Protein AF-T1F1I1-F1 (afdb_monomer_lite)

Structure (mmCIF, N/CA/C/O backbone):
data_AF-T1F1I1-F1
#
_entry.id   AF-T1F1I1-F1
#
loop_
_atom_site.group_PDB
_atom_site.id
_atom_site.type_symbol
_atom_site.label_atom_id
_atom_site.label_alt_id
_atom_site.label_comp_id
_atom_site.label_asym_id
_atom_site.label_entity_id
_atom_site.label_seq_id
_atom_site.pdbx_PDB_ins_code
_atom_site.Cartn_x
_atom_site.Cartn_y
_atom_site.Cartn_z
_atom_site.occupancy
_atom_site.B_iso_or_equiv
_atom_site.auth_seq_id
_atom_site.auth_comp_id
_atom_site.auth_asym_id
_atom_site.auth_atom_id
_atom_site.pdbx_PDB_model_num
ATOM 1 N N . MET A 1 1 ? -49.760 -38.321 57.698 1.00 42.69 1 MET A N 1
ATOM 2 C CA . MET A 1 1 ? -48.773 -37.825 56.719 1.00 42.69 1 MET A CA 1
ATOM 3 C C . MET A 1 1 ? -48.643 -36.349 57.002 1.00 42.69 1 MET A C 1
ATOM 5 O O . MET A 1 1 ? -49.545 -35.597 56.655 1.00 42.69 1 MET A O 1
ATOM 9 N N . ASP A 1 2 ? -47.604 -36.003 57.752 1.00 44.81 2 ASP A N 1
ATOM 10 C CA . ASP A 1 2 ? -47.378 -34.668 58.301 1.00 44.81 2 ASP A CA 1
ATOM 11 C C . ASP A 1 2 ? -46.751 -33.760 57.235 1.00 44.81 2 ASP A C 1
ATOM 13 O O . ASP A 1 2 ? -45.827 -34.161 56.527 1.00 44.81 2 ASP A O 1
ATOM 17 N N . LEU A 1 3 ? -47.301 -32.553 57.093 1.00 52.53 3 LEU A N 1
ATOM 18 C CA . LEU A 1 3 ? -46.943 -31.540 56.092 1.00 52.53 3 LEU A CA 1
ATOM 19 C C . LEU A 1 3 ? -46.052 -30.444 56.708 1.00 52.53 3 LEU A C 1
ATOM 21 O O . LEU A 1 3 ? -46.289 -29.257 56.510 1.00 52.53 3 LEU A O 1
ATOM 25 N N . ASP A 1 4 ? -45.000 -30.833 57.428 1.00 55.88 4 ASP A N 1
ATOM 26 C CA . ASP A 1 4 ? -44.060 -29.895 58.065 1.00 55.88 4 ASP A CA 1
ATOM 27 C C . ASP A 1 4 ? -42.800 -29.674 57.214 1.00 55.88 4 ASP A C 1
ATOM 29 O O . ASP A 1 4 ? -41.677 -29.993 57.608 1.00 55.88 4 ASP A O 1
ATOM 33 N N . PHE A 1 5 ? -42.969 -29.120 56.009 1.00 49.81 5 PHE A N 1
ATOM 34 C CA . PHE A 1 5 ? -41.832 -28.734 55.161 1.00 49.81 5 PHE A CA 1
ATOM 35 C C . PHE A 1 5 ? -42.007 -27.354 54.517 1.00 49.81 5 PHE A C 1
ATOM 37 O O . PHE A 1 5 ? -41.840 -27.176 53.315 1.00 49.81 5 PHE A O 1
ATOM 44 N N . LEU A 1 6 ? -42.305 -26.346 55.337 1.00 52.66 6 LEU A N 1
ATOM 45 C CA . LEU A 1 6 ? -42.018 -24.949 55.008 1.00 52.66 6 LEU A CA 1
ATOM 46 C C . LEU A 1 6 ? -40.771 -24.530 55.789 1.00 52.66 6 LEU A C 1
ATOM 48 O O . LEU A 1 6 ? -40.851 -23.949 56.867 1.00 52.66 6 LEU A O 1
ATOM 52 N N . LYS A 1 7 ? -39.595 -24.869 55.250 1.00 54.22 7 LYS A N 1
ATOM 53 C CA . LYS A 1 7 ? -38.350 -24.228 55.677 1.00 54.22 7 LYS A CA 1
ATOM 54 C C . LYS A 1 7 ? -38.384 -22.788 55.183 1.00 54.22 7 LYS A C 1
ATOM 56 O O . LYS A 1 7 ? -38.370 -22.548 53.979 1.00 54.22 7 LYS A O 1
ATOM 61 N N . GLU A 1 8 ? -38.437 -21.862 56.130 1.00 55.72 8 GLU A N 1
ATOM 62 C CA . GLU A 1 8 ? -38.182 -20.442 55.926 1.00 55.72 8 GLU A CA 1
ATOM 63 C C . GLU A 1 8 ? -36.849 -20.262 55.183 1.00 55.72 8 GLU A C 1
ATOM 65 O O . GLU A 1 8 ? -35.767 -20.522 55.715 1.00 55.72 8 GLU A O 1
ATOM 70 N N . GLU A 1 9 ? -36.925 -19.835 53.923 1.00 52.91 9 GLU A N 1
ATOM 71 C CA . GLU A 1 9 ? -35.777 -19.314 53.193 1.00 52.91 9 GLU A CA 1
ATOM 72 C C . GLU A 1 9 ? -35.365 -17.986 53.832 1.00 52.91 9 GLU A C 1
ATOM 74 O O . GLU A 1 9 ? -35.950 -16.926 53.599 1.00 52.91 9 GLU A O 1
ATOM 79 N N . ASN A 1 10 ? -34.343 -18.062 54.679 1.00 54.75 10 ASN A N 1
ATOM 80 C CA . ASN A 1 10 ? -33.711 -16.917 55.311 1.00 54.75 10 ASN A CA 1
ATOM 81 C C . ASN A 1 10 ? -32.822 -16.186 54.288 1.00 54.75 10 ASN A C 1
ATOM 83 O O . ASN A 1 10 ? -31.599 -16.336 54.275 1.00 54.75 10 ASN A O 1
ATOM 87 N N . TRP A 1 11 ? -33.447 -15.431 53.382 1.00 55.59 11 TRP A N 1
ATOM 88 C CA . TRP A 1 11 ? -32.736 -14.509 52.500 1.00 55.59 11 TRP A CA 1
ATOM 89 C C . TRP A 1 11 ? -32.223 -13.316 53.320 1.00 55.59 11 TRP A C 1
ATOM 91 O O . TRP A 1 11 ? -33.006 -12.708 54.058 1.00 55.59 11 TRP A O 1
ATOM 101 N N . PRO A 1 12 ? -30.937 -12.933 53.203 1.00 60.59 12 PRO A N 1
ATOM 102 C CA . PRO A 1 12 ? -30.423 -11.762 53.898 1.00 60.59 12 PRO A CA 1
ATOM 103 C C . PRO A 1 12 ? -31.203 -10.521 53.444 1.00 60.59 12 PRO A C 1
ATOM 105 O O . PRO A 1 12 ? -31.152 -10.132 52.276 1.00 60.59 12 PRO A O 1
ATOM 108 N N . ARG A 1 13 ? -31.944 -9.899 54.371 1.00 60.25 13 ARG A N 1
ATOM 109 C CA . ARG A 1 13 ? -32.583 -8.598 54.145 1.00 60.25 13 ARG A CA 1
ATOM 110 C C . ARG A 1 13 ? -31.478 -7.580 53.881 1.00 60.25 13 ARG A C 1
ATOM 112 O O . ARG A 1 13 ? -30.743 -7.225 54.795 1.00 60.25 13 ARG A O 1
ATOM 119 N N . MET A 1 14 ? -31.338 -7.141 52.631 1.00 54.53 14 MET A N 1
ATOM 120 C CA . MET A 1 14 ? -30.416 -6.057 52.305 1.00 54.53 14 MET A CA 1
ATOM 121 C C . MET A 1 14 ? -30.917 -4.757 52.936 1.00 54.53 14 MET A C 1
ATOM 123 O O . MET A 1 14 ? -32.063 -4.359 52.731 1.00 54.53 14 MET A O 1
ATOM 127 N N . ASP A 1 15 ? -30.044 -4.098 53.696 1.00 62.31 15 ASP A N 1
ATOM 128 C CA . ASP A 1 15 ? -30.335 -2.811 54.315 1.00 62.31 15 ASP A CA 1
ATOM 129 C C . ASP A 1 15 ? -30.710 -1.771 53.247 1.00 62.31 1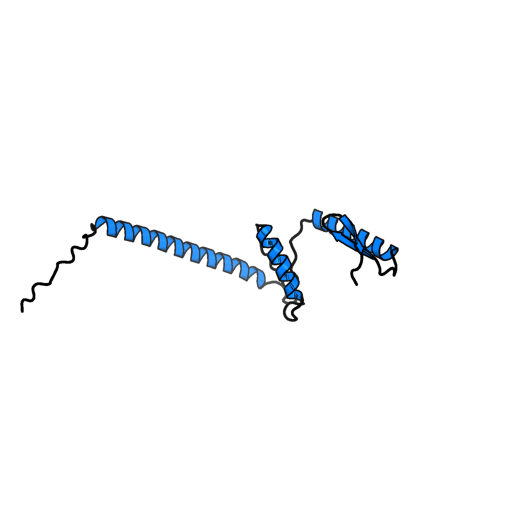5 ASP A C 1
ATOM 131 O O . ASP A 1 15 ? -30.002 -1.586 52.252 1.00 62.31 15 ASP A O 1
ATOM 135 N N . ASN A 1 16 ? -31.807 -1.039 53.479 1.00 64.12 16 ASN A N 1
ATOM 136 C CA . ASN A 1 16 ? -32.375 -0.031 52.566 1.00 64.12 16 ASN A CA 1
ATOM 137 C C . ASN A 1 16 ? -31.365 1.035 52.089 1.00 64.12 16 ASN A C 1
ATOM 139 O O . ASN A 1 16 ? -31.572 1.701 51.075 1.00 64.12 16 ASN A O 1
ATOM 143 N N . THR A 1 17 ? -30.261 1.214 52.812 1.00 64.94 17 THR A N 1
ATOM 144 C CA . THR A 1 17 ? -29.178 2.143 52.475 1.00 64.94 17 THR A CA 1
ATOM 145 C C . THR A 1 17 ? -28.309 1.633 51.321 1.00 64.94 17 THR A C 1
ATOM 147 O O . THR A 1 17 ? -27.884 2.426 50.483 1.00 64.94 17 THR A O 1
ATOM 150 N N . ALA A 1 18 ? -28.069 0.320 51.238 1.00 60.72 18 ALA A N 1
ATOM 151 C CA . ALA A 1 18 ? -27.278 -0.292 50.170 1.00 60.72 18 ALA A CA 1
ATOM 152 C C . ALA A 1 18 ? -28.022 -0.255 48.824 1.00 60.72 18 ALA A C 1
ATOM 154 O O . ALA A 1 18 ? -27.414 0.027 47.791 1.00 60.72 18 ALA A O 1
ATOM 155 N N . VAL A 1 19 ? -29.346 -0.444 48.854 1.00 61.75 19 VAL A N 1
ATOM 156 C CA . VAL A 1 19 ? -30.222 -0.359 47.672 1.00 61.75 19 VAL A CA 1
ATOM 157 C C . VAL A 1 19 ? -30.198 1.050 47.071 1.00 61.75 19 VAL A C 1
ATOM 159 O O . VAL A 1 19 ? -29.911 1.208 45.887 1.00 61.75 19 VAL A O 1
ATOM 162 N N . LYS A 1 20 ? -30.340 2.093 47.899 1.00 66.62 20 LYS A N 1
ATOM 163 C CA . LYS A 1 20 ? -30.271 3.494 47.441 1.00 66.62 20 LYS A CA 1
ATOM 164 C C . LYS A 1 20 ? -28.919 3.873 46.828 1.00 66.62 20 LYS A C 1
ATOM 166 O O . LYS A 1 20 ? -28.856 4.681 45.905 1.00 66.62 20 LYS A O 1
ATOM 171 N N . GLN A 1 21 ? -27.815 3.316 47.334 1.00 67.12 21 GLN A N 1
ATOM 172 C CA . GLN A 1 21 ? -26.486 3.573 46.763 1.00 67.12 21 GLN A CA 1
ATOM 173 C C . GLN A 1 21 ? -26.272 2.875 45.414 1.00 67.12 21 GLN A C 1
ATOM 175 O O . GLN A 1 21 ? -25.560 3.412 44.561 1.00 67.12 21 GLN A O 1
ATOM 180 N N . LEU A 1 22 ? -26.872 1.697 45.221 1.00 63.34 22 LEU A N 1
ATOM 181 C CA . LEU A 1 22 ? -26.885 0.987 43.942 1.00 63.34 22 LEU A CA 1
ATOM 182 C C . LEU A 1 22 ? -27.693 1.759 42.894 1.00 63.34 22 LEU A C 1
ATOM 184 O O . LEU A 1 22 ? -27.158 2.042 41.824 1.00 63.34 22 LEU A O 1
ATOM 188 N N . GLU A 1 23 ? -28.899 2.211 43.245 1.00 69.12 23 GLU A N 1
ATOM 189 C CA . GLU A 1 23 ? -29.756 3.029 42.373 1.00 69.12 23 GLU A CA 1
ATOM 190 C C . GLU A 1 23 ? -29.049 4.324 41.935 1.00 69.12 23 GLU A C 1
ATOM 192 O O . GLU A 1 23 ? -28.933 4.603 40.741 1.00 69.12 23 GLU A O 1
ATOM 197 N N . ALA A 1 24 ? -28.435 5.055 42.873 1.00 69.44 24 ALA A N 1
ATOM 198 C CA . ALA A 1 24 ? -27.681 6.272 42.561 1.00 69.44 24 ALA A CA 1
ATOM 199 C C . ALA A 1 24 ? -26.426 6.017 41.697 1.00 69.44 24 ALA A C 1
ATOM 201 O O . ALA A 1 24 ? -25.969 6.899 40.957 1.00 69.44 24 ALA A O 1
ATOM 202 N N . ARG A 1 25 ? -25.817 4.826 41.792 1.00 67.06 25 ARG A N 1
ATOM 203 C CA . ARG A 1 25 ? -24.697 4.426 40.924 1.00 67.06 25 ARG A CA 1
ATOM 204 C C . ARG A 1 25 ? -25.171 4.120 39.511 1.00 67.06 25 ARG A C 1
ATOM 206 O O . ARG A 1 25 ? -24.470 4.479 38.563 1.00 67.06 25 ARG A O 1
ATOM 213 N N . ASP A 1 26 ? -26.313 3.464 39.374 1.00 70.50 26 ASP A N 1
ATOM 214 C CA . ASP A 1 26 ? -26.837 3.062 38.075 1.00 70.50 26 ASP A CA 1
ATOM 215 C C . ASP A 1 26 ? -27.445 4.247 37.312 1.00 70.50 26 ASP A C 1
ATOM 217 O O . ASP A 1 26 ? -27.169 4.382 36.119 1.00 70.50 26 ASP A O 1
ATOM 221 N N . GLU A 1 27 ? -28.077 5.211 37.992 1.00 72.50 27 GLU A N 1
ATOM 222 C CA . GLU A 1 27 ? -28.469 6.499 37.391 1.00 72.50 27 GLU A CA 1
ATOM 223 C C . GLU A 1 27 ? -27.263 7.262 36.820 1.00 72.50 27 GLU A C 1
ATOM 225 O O . GLU A 1 27 ? -27.284 7.733 35.679 1.00 72.50 27 GLU A O 1
ATOM 230 N N . LYS A 1 28 ? -26.152 7.336 37.569 1.00 77.25 28 LYS A N 1
ATOM 231 C CA . LYS A 1 28 ? -24.920 7.995 37.096 1.00 77.25 28 LYS A CA 1
ATOM 232 C C . LYS A 1 28 ? -24.312 7.304 35.875 1.00 77.25 28 LYS A C 1
ATOM 234 O O . LYS A 1 28 ? -23.777 7.983 34.995 1.00 77.25 28 LYS A O 1
ATOM 239 N N . LYS A 1 29 ? -24.365 5.970 35.808 1.00 75.25 29 LYS A N 1
ATOM 240 C CA . LYS A 1 29 ? -23.911 5.219 34.626 1.00 75.25 29 LYS A CA 1
ATOM 241 C C . LYS A 1 29 ? -24.817 5.488 33.428 1.00 75.25 29 LYS A C 1
ATOM 243 O O . LYS A 1 29 ? -24.300 5.686 32.330 1.00 75.25 29 LYS A O 1
ATOM 248 N N . PHE A 1 30 ? -26.130 5.546 33.639 1.00 74.06 30 PHE A N 1
ATOM 249 C CA . PHE A 1 30 ? -27.104 5.801 32.581 1.00 74.06 30 PHE A CA 1
ATOM 250 C C . PHE A 1 30 ? -26.917 7.192 31.957 1.00 74.06 30 PHE A C 1
ATOM 252 O O . PHE A 1 30 ? -26.758 7.309 30.743 1.00 74.06 30 PHE A O 1
ATOM 259 N N . LEU A 1 31 ? -26.771 8.227 32.790 1.00 74.81 31 LEU A N 1
ATOM 260 C CA . LEU A 1 31 ? -26.443 9.595 32.364 1.00 74.81 31 LEU A CA 1
ATOM 261 C C . LEU A 1 31 ? -25.142 9.673 31.550 1.00 74.81 31 LEU A C 1
ATOM 263 O O . LEU A 1 31 ? -25.036 10.450 30.599 1.00 74.81 31 LEU A O 1
ATOM 267 N N . LYS A 1 32 ? -24.135 8.865 31.901 1.00 79.56 32 LYS A N 1
ATOM 268 C CA . LYS A 1 32 ? -22.874 8.804 31.151 1.00 79.56 32 LYS A CA 1
ATOM 269 C C . LYS A 1 32 ? -23.061 8.160 29.774 1.00 79.56 32 LYS A C 1
ATOM 271 O O . LYS A 1 32 ? -22.455 8.621 28.812 1.00 79.56 32 LYS A O 1
ATOM 276 N N . ILE A 1 33 ? -23.904 7.132 29.673 1.00 73.06 33 ILE A N 1
ATOM 277 C CA . ILE A 1 33 ? -24.225 6.463 28.405 1.00 73.06 33 ILE A CA 1
ATOM 278 C C . ILE A 1 33 ? -25.008 7.396 27.475 1.00 73.06 33 ILE A C 1
ATOM 280 O O . ILE A 1 33 ? -24.694 7.456 26.288 1.00 73.06 33 ILE A O 1
ATOM 284 N N . GLU A 1 34 ? -25.984 8.149 27.988 1.00 76.50 34 GLU A N 1
ATOM 285 C CA . GLU A 1 34 ? -26.732 9.114 27.171 1.00 76.50 34 GLU A CA 1
ATOM 286 C C . GLU A 1 34 ? -25.841 10.227 26.620 1.00 76.50 34 GLU A C 1
ATOM 288 O O . GLU A 1 34 ? -25.906 10.516 25.428 1.00 76.50 34 GLU A O 1
ATOM 293 N N . ARG A 1 35 ? -24.945 10.795 27.441 1.00 76.00 35 ARG A N 1
ATOM 294 C CA . ARG A 1 35 ? -23.977 11.800 26.964 1.00 76.00 35 ARG A CA 1
ATOM 295 C C . ARG A 1 35 ? -23.094 11.256 25.841 1.00 76.00 35 ARG A C 1
ATOM 297 O O . ARG A 1 35 ? -22.980 11.893 24.801 1.00 76.00 35 ARG A O 1
ATOM 304 N N . LEU A 1 36 ? -22.555 10.046 26.007 1.00 74.12 36 LEU A N 1
ATOM 305 C CA . LEU A 1 36 ? -21.725 9.400 24.983 1.00 74.12 36 LEU A CA 1
ATOM 306 C C . LEU A 1 36 ? -22.493 9.116 23.682 1.00 74.12 36 LEU A C 1
ATOM 308 O O . LEU A 1 36 ? -21.908 9.194 22.604 1.00 74.12 36 LEU A O 1
ATOM 312 N N . LYS A 1 37 ? -23.793 8.799 23.758 1.00 74.94 37 LYS A N 1
ATOM 313 C CA . LYS A 1 37 ? -24.638 8.649 22.563 1.00 74.94 37 LYS A CA 1
ATOM 314 C C . LYS A 1 37 ? -24.815 9.977 21.831 1.00 74.94 37 LYS A C 1
ATOM 316 O O . LYS A 1 37 ? -24.689 10.006 20.611 1.00 74.94 37 LYS A O 1
ATOM 321 N N . THR A 1 38 ? -25.071 11.060 22.560 1.00 76.12 38 THR A N 1
ATOM 322 C CA . THR A 1 38 ? -25.241 12.397 21.974 1.00 76.12 38 THR A CA 1
ATOM 323 C C . THR A 1 38 ? -23.957 12.892 21.308 1.00 76.12 38 THR A C 1
ATOM 325 O O . THR A 1 38 ? -24.014 13.402 20.191 1.00 76.12 38 THR A O 1
ATOM 328 N N . ASP A 1 39 ? -22.799 12.672 21.939 1.00 67.88 39 ASP A N 1
ATOM 329 C CA . ASP A 1 39 ? -21.488 13.035 21.382 1.00 67.88 39 ASP A CA 1
ATOM 330 C C . ASP A 1 39 ? -21.147 12.223 20.117 1.00 67.88 39 ASP A C 1
ATOM 332 O O . ASP A 1 39 ? -20.543 12.733 19.173 1.00 67.88 39 ASP A O 1
ATOM 336 N N . LEU A 1 40 ? -21.570 10.956 20.057 1.00 68.31 40 LEU A N 1
ATOM 337 C CA . LEU A 1 40 ? -21.385 10.117 18.873 1.00 68.31 40 LEU A CA 1
ATOM 338 C C . LEU A 1 40 ? -22.276 10.564 17.703 1.00 68.31 40 LEU A C 1
ATOM 340 O O . LEU A 1 40 ? -21.831 10.572 16.556 1.00 68.31 40 LEU A O 1
ATOM 344 N N . GLU A 1 41 ? -23.528 10.933 17.974 1.00 69.62 41 GLU A N 1
ATOM 345 C CA . GLU A 1 41 ? -24.454 11.415 16.943 1.00 69.62 41 GLU A CA 1
ATOM 346 C C . GLU A 1 41 ? -24.082 12.815 16.426 1.00 69.62 41 GLU A C 1
ATOM 348 O O . GLU A 1 41 ? -24.222 13.086 15.231 1.00 69.62 41 GLU A O 1
ATOM 353 N N . SER A 1 42 ? -23.529 13.691 17.272 1.00 60.50 42 SER A N 1
ATOM 354 C CA . SER A 1 42 ? -23.014 14.996 16.833 1.00 60.50 42 SER A CA 1
ATOM 355 C C . SER A 1 42 ? -21.746 14.862 15.976 1.00 60.50 42 SER A C 1
ATOM 357 O O . SER A 1 42 ? -21.636 15.526 14.943 1.00 60.50 42 SER A O 1
ATOM 359 N N . ALA A 1 43 ? -20.840 13.939 16.317 1.00 56.66 43 ALA A N 1
ATOM 360 C CA . ALA A 1 43 ? -19.662 13.632 15.501 1.00 56.66 43 ALA A CA 1
ATOM 361 C C . ALA A 1 43 ? -20.030 13.055 14.119 1.00 56.66 43 ALA A C 1
ATOM 363 O O . ALA A 1 43 ? -19.418 13.405 13.105 1.00 56.66 43 ALA A O 1
ATOM 364 N N . LYS A 1 44 ? -21.068 12.208 14.049 1.00 59.12 44 LYS A N 1
ATOM 365 C CA . LYS A 1 44 ? -21.585 11.680 12.775 1.00 59.12 44 LYS A CA 1
ATOM 366 C C . LYS A 1 44 ? -22.150 12.782 11.881 1.00 59.12 44 LYS A C 1
ATOM 368 O O . LYS A 1 44 ? -21.842 12.797 10.692 1.00 59.12 44 LYS A O 1
ATOM 373 N N . LYS A 1 45 ? -22.928 13.719 12.437 1.00 54.69 45 LYS A N 1
ATOM 374 C CA . LYS A 1 45 ? -23.512 14.827 11.660 1.00 54.69 45 LYS A CA 1
ATOM 375 C C . LYS A 1 45 ? -22.456 15.728 11.026 1.00 54.69 45 LYS A C 1
ATOM 377 O O . LYS A 1 45 ? -22.561 16.020 9.840 1.00 54.69 45 LYS A O 1
ATOM 382 N N . HIS A 1 46 ? -21.403 16.075 11.766 1.00 47.19 46 HIS A N 1
ATOM 383 C CA . HIS A 1 46 ? -20.315 16.892 11.220 1.00 47.19 46 HIS A CA 1
ATOM 384 C C . HIS A 1 46 ? -19.556 16.214 10.074 1.00 47.19 46 HIS A C 1
ATOM 386 O O . HIS A 1 46 ? -19.056 16.892 9.185 1.00 47.19 46 HIS A O 1
ATOM 392 N N . THR A 1 47 ? -19.497 14.882 10.064 1.00 46.03 47 THR A N 1
ATOM 393 C CA . THR A 1 47 ? -18.814 14.137 8.997 1.00 46.03 47 THR A CA 1
ATOM 394 C C . THR A 1 47 ? -19.678 14.023 7.732 1.00 46.03 47 THR A C 1
ATOM 396 O O . THR A 1 47 ? -19.148 13.887 6.631 1.00 46.03 47 THR A O 1
ATOM 399 N N . GLN A 1 48 ? -21.006 14.082 7.875 1.00 49.16 48 GLN A N 1
ATOM 400 C CA . GLN A 1 48 ? -21.958 13.950 6.769 1.00 49.16 48 GLN A CA 1
ATOM 401 C C . GLN A 1 48 ? -22.116 15.264 5.983 1.00 49.16 48 GLN A C 1
ATOM 403 O O . GLN A 1 48 ? -22.127 15.239 4.755 1.00 49.16 48 GLN A O 1
ATOM 408 N N . GLU A 1 49 ? -22.182 16.410 6.669 1.00 47.56 49 GLU A N 1
ATOM 409 C CA . GLU A 1 49 ? -22.412 17.718 6.026 1.00 47.56 49 GLU A CA 1
ATOM 410 C C . GLU A 1 49 ? -21.253 18.158 5.107 1.00 47.56 49 GLU A C 1
ATOM 412 O O . GLU A 1 49 ? -21.486 18.836 4.106 1.00 47.56 49 GLU A O 1
ATOM 417 N N . ASP A 1 50 ? -20.023 17.699 5.362 1.00 44.56 50 ASP A N 1
ATOM 418 C CA . ASP A 1 50 ? -18.861 17.983 4.504 1.00 44.56 50 ASP A CA 1
ATOM 419 C C . ASP A 1 50 ? -18.815 17.143 3.209 1.00 44.56 50 ASP A C 1
ATOM 421 O O . ASP A 1 50 ? -18.064 17.469 2.280 1.00 44.56 50 ASP A O 1
ATOM 425 N N . LEU A 1 51 ? -19.612 16.070 3.110 1.00 50.06 51 LEU A N 1
ATOM 426 C CA . LEU A 1 51 ? -19.656 15.193 1.931 1.00 50.06 51 LEU A CA 1
ATOM 427 C C . LEU A 1 51 ? -20.682 15.639 0.880 1.00 50.06 51 LEU A C 1
ATOM 429 O O . LEU A 1 51 ? -20.514 15.318 -0.298 1.00 50.06 51 LEU A O 1
ATOM 433 N N . ASP A 1 52 ? -21.689 16.425 1.261 1.00 48.56 52 ASP A N 1
ATOM 434 C CA . ASP A 1 52 ? -22.820 16.753 0.382 1.00 48.56 52 ASP A CA 1
ATOM 435 C C . ASP A 1 52 ? -22.578 17.968 -0.545 1.00 48.56 52 ASP A C 1
ATOM 437 O O . ASP A 1 52 ? -23.389 18.241 -1.430 1.00 48.56 52 ASP A O 1
ATOM 441 N N . GLN A 1 53 ? -21.455 18.693 -0.417 1.00 51.91 53 GLN A N 1
ATOM 442 C CA . GLN A 1 53 ? -21.230 19.956 -1.150 1.00 51.91 53 GLN A CA 1
ATOM 443 C C . GLN A 1 53 ? -20.210 19.931 -2.305 1.00 51.91 53 GLN A C 1
ATOM 445 O O . GLN A 1 53 ? -19.955 20.974 -2.911 1.00 51.91 53 GLN A O 1
ATOM 450 N N . LYS A 1 54 ? -19.614 18.792 -2.684 1.00 50.12 54 LYS A N 1
ATOM 451 C CA . LYS A 1 54 ? -18.587 18.773 -3.751 1.00 50.12 54 LYS A CA 1
ATOM 452 C C . LYS A 1 54 ? -18.874 17.725 -4.822 1.00 50.12 54 LYS A C 1
ATOM 454 O O . LYS A 1 54 ? -18.701 16.545 -4.582 1.00 50.12 54 LYS A O 1
ATOM 459 N N . ASN A 1 55 ? -19.254 18.204 -6.013 1.00 50.03 55 ASN A N 1
ATOM 460 C CA . ASN A 1 55 ? -19.268 17.532 -7.324 1.00 50.03 55 ASN A CA 1
ATOM 461 C C . ASN A 1 55 ? -19.320 15.981 -7.307 1.00 50.03 55 ASN A C 1
ATOM 463 O O . ASN A 1 55 ? -18.286 15.353 -7.063 1.00 50.03 55 ASN A O 1
ATOM 467 N N . PRO A 1 56 ? -20.428 15.339 -7.736 1.00 55.56 56 PRO A N 1
ATOM 468 C CA . PRO A 1 56 ? -20.586 13.876 -7.694 1.00 55.56 56 PRO A CA 1
ATOM 469 C C . PRO A 1 56 ? -19.576 13.096 -8.558 1.00 55.56 56 PRO A C 1
ATOM 471 O O . PRO A 1 56 ? -19.517 11.872 -8.501 1.00 55.56 56 PRO A O 1
ATOM 474 N N . THR A 1 57 ?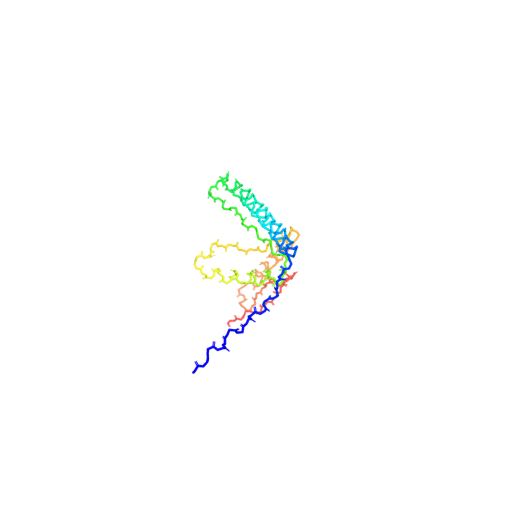 -18.767 13.776 -9.373 1.00 61.34 57 THR A N 1
ATOM 475 C CA . THR A 1 57 ? -17.762 13.155 -10.245 1.00 61.34 57 THR A CA 1
ATOM 476 C C . THR A 1 57 ? -16.484 12.733 -9.509 1.00 61.34 57 THR A C 1
ATOM 478 O O . THR A 1 57 ? -15.726 11.924 -10.040 1.00 61.34 57 THR A O 1
ATOM 481 N N . LYS A 1 58 ? -16.194 13.270 -8.314 1.00 64.25 58 LYS A N 1
ATOM 482 C CA . LYS A 1 58 ? -14.960 12.952 -7.575 1.00 64.25 58 LYS A CA 1
ATOM 483 C C . LYS A 1 58 ? -15.296 12.467 -6.172 1.00 64.25 58 LYS A C 1
ATOM 485 O O . LYS A 1 58 ? -15.569 13.267 -5.287 1.00 64.25 58 LYS A O 1
ATOM 490 N N . LEU A 1 59 ? -15.233 11.152 -5.978 1.00 75.38 59 LEU A N 1
ATOM 491 C CA . LEU A 1 59 ? -15.351 10.549 -4.654 1.00 75.38 59 LEU A CA 1
ATOM 492 C C . LEU A 1 59 ? -14.206 11.050 -3.765 1.00 75.38 59 LEU A C 1
ATOM 494 O O . LEU A 1 59 ? -13.036 11.007 -4.159 1.00 75.38 59 LEU A O 1
ATOM 498 N N . VAL A 1 60 ? -14.552 11.539 -2.576 1.00 80.31 60 VAL A N 1
ATOM 499 C CA . VAL A 1 60 ? -13.574 11.936 -1.561 1.00 80.31 60 VAL A CA 1
ATOM 500 C C . VAL A 1 60 ? -12.905 10.668 -1.014 1.00 80.31 60 VAL A C 1
ATOM 502 O O . VAL A 1 60 ? -13.608 9.715 -0.671 1.00 80.31 60 VAL A O 1
ATOM 505 N N . PRO A 1 61 ? -11.563 10.614 -0.931 1.00 84.06 61 PRO A N 1
ATOM 506 C CA . PRO A 1 61 ? -10.874 9.485 -0.320 1.00 84.06 61 PRO A CA 1
ATOM 507 C C . PRO A 1 61 ? -11.280 9.320 1.148 1.00 84.06 61 PRO A C 1
ATOM 509 O O . PRO A 1 61 ? -11.211 10.273 1.923 1.00 84.06 61 PRO A O 1
ATOM 512 N N . LEU A 1 62 ? -11.656 8.104 1.542 1.00 87.69 62 LEU A N 1
ATOM 513 C CA . LEU A 1 62 ? -11.901 7.774 2.943 1.00 87.69 62 LEU A CA 1
ATOM 514 C C . LEU A 1 62 ? -10.562 7.544 3.657 1.00 87.69 62 LEU A C 1
ATOM 516 O O . LEU A 1 62 ? -9.803 6.648 3.283 1.00 87.69 62 LEU A O 1
ATOM 520 N N . LEU A 1 63 ? -10.287 8.331 4.697 1.00 87.56 63 LEU A N 1
ATOM 521 C CA . LEU A 1 63 ? -9.106 8.167 5.544 1.00 87.56 63 LEU A CA 1
ATOM 522 C C . LEU A 1 63 ? -9.454 7.314 6.765 1.00 87.56 63 LEU A C 1
ATOM 524 O O . LEU A 1 63 ? -10.380 7.624 7.510 1.00 87.56 63 LEU A O 1
ATOM 528 N N . VAL A 1 64 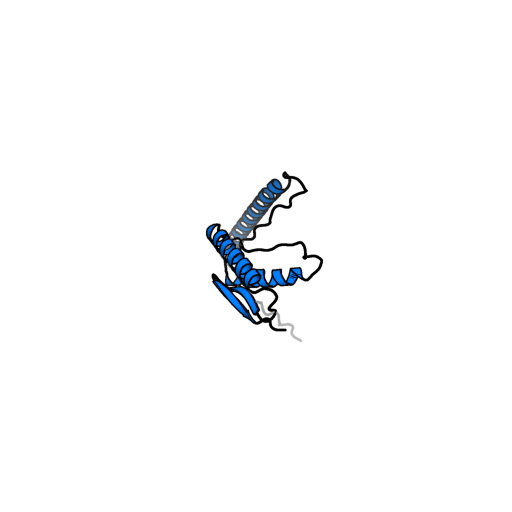? -8.689 6.242 6.982 1.00 88.50 64 VAL A N 1
ATOM 529 C CA . VAL A 1 64 ? -8.855 5.341 8.129 1.00 88.50 64 VAL A CA 1
ATOM 530 C C . VAL A 1 64 ? -7.561 5.327 8.934 1.00 88.50 64 VAL A C 1
ATOM 532 O O . VAL A 1 64 ? -6.527 4.850 8.465 1.00 88.50 64 VAL A O 1
ATOM 535 N N . GLY A 1 65 ? -7.616 5.857 10.155 1.00 89.31 65 GLY A N 1
ATOM 536 C CA . GLY A 1 65 ? -6.483 5.868 11.076 1.00 89.31 65 GLY A CA 1
ATOM 537 C C . GLY A 1 65 ? -6.299 4.511 11.753 1.00 89.31 65 GLY A C 1
ATOM 538 O O . GLY A 1 65 ? -7.055 4.165 12.656 1.00 89.31 65 GLY A O 1
ATOM 539 N N . LEU A 1 66 ? -5.280 3.753 11.342 1.00 89.12 66 LEU A N 1
ATOM 540 C CA . LEU A 1 66 ? -4.846 2.528 12.023 1.00 89.12 66 LEU A CA 1
ATOM 541 C C . LEU A 1 66 ? -3.534 2.805 12.762 1.00 89.12 66 LEU A C 1
ATOM 543 O O . LEU A 1 66 ? -2.473 2.863 12.140 1.00 89.12 66 LEU A O 1
ATOM 547 N N . SER A 1 67 ? -3.617 3.000 14.079 1.00 86.00 67 SER A N 1
ATOM 548 C CA . SER A 1 67 ? -2.475 3.409 14.910 1.00 86.00 67 SER A CA 1
ATOM 549 C C . SER A 1 67 ? -1.400 2.328 15.037 1.00 86.00 67 SER A C 1
ATOM 551 O O . SER A 1 67 ? -0.214 2.643 15.058 1.00 86.00 67 SER A O 1
ATOM 553 N N . ASP A 1 68 ? -1.799 1.057 15.108 1.00 91.25 68 ASP A N 1
ATOM 554 C CA . ASP A 1 68 ? -0.872 -0.058 15.299 1.00 91.25 68 ASP A CA 1
ATOM 555 C C . ASP A 1 68 ? -0.428 -0.654 13.955 1.00 91.25 68 ASP A C 1
ATOM 557 O O . ASP A 1 68 ? -1.246 -1.110 13.148 1.00 91.25 68 ASP A O 1
ATOM 561 N N . ALA A 1 69 ? 0.886 -0.704 13.729 1.00 85.88 69 ALA A N 1
ATOM 562 C CA . ALA A 1 69 ? 1.482 -1.344 12.562 1.00 85.88 69 ALA A CA 1
ATOM 563 C C . ALA A 1 69 ? 1.161 -2.848 12.486 1.00 85.88 69 ALA A C 1
ATOM 565 O O . ALA A 1 69 ? 1.004 -3.377 11.379 1.00 85.88 69 ALA A O 1
ATOM 566 N N . ALA A 1 70 ? 1.023 -3.519 13.635 1.00 91.19 70 ALA A N 1
ATOM 567 C CA . ALA A 1 70 ? 0.658 -4.929 13.719 1.00 91.19 70 ALA A CA 1
ATOM 568 C C . ALA A 1 70 ? -0.763 -5.196 13.208 1.00 91.19 70 ALA A C 1
ATOM 570 O O . ALA A 1 70 ? -1.030 -6.288 12.722 1.00 91.19 70 ALA A O 1
ATOM 571 N N . ILE A 1 71 ? -1.648 -4.196 13.246 1.00 91.12 71 ILE A N 1
ATOM 572 C CA . ILE A 1 71 ? -3.011 -4.281 12.705 1.00 91.12 71 ILE A CA 1
ATOM 573 C C . ILE A 1 71 ? -3.047 -3.751 11.269 1.00 91.12 71 ILE A C 1
ATOM 575 O O . ILE A 1 71 ? -3.598 -4.387 10.369 1.00 91.12 71 ILE A O 1
ATOM 579 N N . ARG A 1 72 ? -2.403 -2.606 11.023 1.00 90.31 72 ARG A N 1
ATOM 580 C CA . ARG A 1 72 ? -2.368 -1.941 9.716 1.00 90.31 72 ARG A CA 1
ATOM 581 C C . ARG A 1 72 ? -1.816 -2.844 8.616 1.00 90.31 72 ARG A C 1
ATOM 583 O O . ARG A 1 72 ? -2.393 -2.906 7.534 1.00 90.31 72 ARG A O 1
ATOM 590 N N . ASN A 1 73 ? -0.706 -3.539 8.866 1.00 89.50 73 ASN A N 1
ATOM 591 C CA . ASN A 1 73 ? -0.041 -4.328 7.828 1.00 89.50 73 ASN A CA 1
ATOM 592 C C . ASN A 1 73 ? -0.877 -5.549 7.386 1.00 89.50 73 ASN A C 1
ATOM 594 O O . ASN A 1 73 ? -1.047 -5.722 6.176 1.00 89.50 73 ASN A O 1
ATOM 598 N N . PRO A 1 74 ? -1.450 -6.365 8.298 1.00 92.94 74 PRO A N 1
ATOM 599 C CA . PRO A 1 74 ? -2.398 -7.411 7.921 1.00 92.94 74 PRO A CA 1
ATOM 600 C C . PRO A 1 74 ? -3.620 -6.888 7.174 1.00 92.94 74 PRO A C 1
ATOM 602 O O . PRO A 1 74 ? -4.015 -7.507 6.188 1.00 92.94 74 PRO A O 1
ATOM 605 N N . VAL A 1 75 ? -4.180 -5.743 7.587 1.00 92.00 75 VAL A N 1
ATOM 606 C CA . VAL A 1 75 ? -5.306 -5.120 6.878 1.00 92.00 75 VAL A CA 1
ATOM 607 C C . VAL A 1 75 ? -4.904 -4.807 5.443 1.00 92.00 75 VAL A C 1
ATOM 609 O O . VAL A 1 75 ? -5.529 -5.327 4.531 1.00 92.00 75 VAL A O 1
ATOM 612 N N . LEU A 1 76 ? -3.809 -4.074 5.218 1.00 89.62 76 LEU A N 1
ATOM 613 C CA . LEU A 1 76 ? -3.336 -3.744 3.866 1.00 89.62 76 LEU A CA 1
ATOM 614 C C . LEU A 1 76 ? -3.077 -4.990 3.001 1.00 89.62 76 LEU A C 1
ATOM 616 O O . LEU A 1 76 ? -3.379 -4.994 1.806 1.00 89.62 76 LEU A O 1
ATOM 620 N N . LEU A 1 77 ? -2.542 -6.062 3.595 1.00 90.19 77 LEU A N 1
ATOM 621 C CA . LEU A 1 77 ? -2.344 -7.341 2.910 1.00 90.19 77 LEU A CA 1
ATOM 622 C C . LEU A 1 77 ? -3.671 -8.007 2.534 1.00 90.19 77 LEU A C 1
ATOM 624 O O . LEU A 1 77 ? -3.794 -8.516 1.420 1.00 90.19 77 LEU A O 1
ATOM 628 N N . ALA A 1 78 ? -4.652 -8.009 3.436 1.00 90.69 78 ALA A N 1
ATOM 629 C CA . ALA A 1 78 ? -5.983 -8.542 3.171 1.00 90.69 78 ALA A CA 1
ATOM 630 C C . ALA A 1 78 ? -6.690 -7.732 2.077 1.00 90.69 78 ALA A C 1
ATOM 632 O O . ALA A 1 78 ? -7.216 -8.316 1.133 1.00 90.69 78 ALA A O 1
ATOM 633 N N . THR A 1 79 ? -6.620 -6.401 2.129 1.00 90.38 79 THR A N 1
ATOM 634 C CA . THR A 1 79 ? -7.239 -5.531 1.125 1.00 90.38 79 THR A CA 1
ATOM 635 C C . THR A 1 79 ? -6.640 -5.733 -0.258 1.00 90.38 79 THR A C 1
ATOM 637 O O . THR A 1 79 ? -7.359 -5.709 -1.251 1.00 90.38 79 THR A O 1
ATOM 640 N N . LYS A 1 80 ? -5.336 -6.015 -0.345 1.00 88.94 80 LYS A N 1
ATOM 641 C CA . LYS A 1 80 ? -4.692 -6.339 -1.621 1.00 88.94 80 LYS A CA 1
ATOM 642 C C . LYS A 1 80 ? -5.274 -7.599 -2.270 1.00 88.94 80 LYS A C 1
ATOM 644 O O . LYS A 1 80 ? -5.371 -7.637 -3.489 1.00 88.94 80 LYS A O 1
ATOM 649 N N . LYS A 1 81 ? -5.687 -8.593 -1.473 1.00 90.19 81 LYS A N 1
ATOM 650 C CA . LYS A 1 81 ? -6.369 -9.803 -1.970 1.00 90.19 81 LYS A CA 1
ATOM 651 C C . LYS A 1 81 ? -7.801 -9.521 -2.430 1.00 90.19 81 LYS A C 1
ATOM 653 O O . LYS A 1 81 ? -8.331 -10.257 -3.249 1.00 90.19 81 LYS A O 1
ATOM 658 N N . LEU A 1 82 ? -8.441 -8.468 -1.913 1.00 89.50 82 LEU A N 1
ATOM 659 C CA . LEU A 1 82 ? -9.797 -8.102 -2.331 1.00 89.50 82 LEU A CA 1
ATOM 660 C C . LEU A 1 82 ? -9.839 -7.568 -3.766 1.00 89.50 82 LEU A C 1
ATOM 662 O O . LEU A 1 82 ? -10.858 -7.724 -4.426 1.00 89.50 82 LEU A O 1
ATOM 666 N N . ILE A 1 83 ? -8.739 -7.001 -4.271 1.00 87.81 83 ILE A N 1
ATOM 667 C CA . ILE A 1 83 ? -8.643 -6.474 -5.644 1.00 87.81 83 ILE A CA 1
ATOM 668 C C . ILE A 1 83 ? -8.890 -7.569 -6.698 1.00 87.81 83 ILE A C 1
ATOM 670 O O . ILE A 1 83 ? -9.351 -7.260 -7.796 1.00 87.81 83 ILE A O 1
ATOM 674 N N . ASP A 1 84 ? -8.646 -8.838 -6.357 1.00 87.62 84 ASP A N 1
ATOM 675 C CA . ASP A 1 84 ? -8.878 -9.981 -7.247 1.00 87.62 84 ASP A CA 1
ATOM 676 C C . ASP A 1 84 ? -10.377 -10.254 -7.493 1.00 87.62 84 ASP A C 1
ATOM 678 O O . ASP A 1 84 ? -10.733 -10.978 -8.420 1.00 87.62 84 ASP A O 1
ATOM 682 N N . PHE A 1 85 ? -11.273 -9.662 -6.696 1.00 92.38 85 PHE A N 1
ATOM 683 C CA . PHE A 1 85 ? -12.719 -9.773 -6.867 1.00 92.38 85 PHE A CA 1
ATOM 684 C C . PHE A 1 85 ? -13.259 -8.590 -7.682 1.00 92.38 85 PHE A C 1
ATOM 686 O O . PHE A 1 85 ? -13.020 -7.429 -7.343 1.00 92.38 85 PHE A O 1
ATOM 693 N N . ASP A 1 86 ? -14.091 -8.863 -8.694 1.00 87.81 86 ASP A N 1
ATOM 694 C CA . ASP A 1 86 ? -14.601 -7.843 -9.629 1.00 87.81 86 ASP A CA 1
ATOM 695 C C . ASP A 1 86 ? -15.275 -6.644 -8.944 1.00 87.81 86 ASP A C 1
ATOM 697 O O . ASP A 1 86 ? -15.128 -5.504 -9.385 1.00 87.81 86 ASP A O 1
ATOM 701 N N . LYS A 1 87 ? -15.959 -6.880 -7.817 1.00 91.56 87 LYS A N 1
ATOM 702 C CA . LYS A 1 87 ? -16.639 -5.831 -7.039 1.00 91.56 87 LYS A CA 1
ATOM 703 C C . LYS A 1 87 ? -15.682 -4.804 -6.424 1.00 91.56 87 LYS A C 1
ATOM 705 O O . LYS A 1 87 ? -16.103 -3.690 -6.134 1.00 91.56 87 LYS A O 1
ATOM 710 N N . PHE A 1 88 ? -14.417 -5.165 -6.216 1.00 88.00 88 PHE A N 1
ATOM 711 C CA . PHE A 1 88 ? -13.424 -4.336 -5.530 1.00 88.00 88 PHE A CA 1
ATOM 712 C C . PHE A 1 88 ? -12.267 -3.908 -6.437 1.00 88.00 88 PHE A C 1
ATOM 714 O O . PHE A 1 88 ? -11.362 -3.212 -5.984 1.00 88.00 88 PHE A O 1
ATOM 721 N N . LYS A 1 89 ? -12.308 -4.246 -7.731 1.00 86.06 89 LYS A N 1
ATOM 722 C CA . LYS A 1 89 ? -11.261 -3.912 -8.709 1.00 86.06 89 LYS A CA 1
ATOM 723 C C . LYS A 1 89 ? -10.964 -2.411 -8.812 1.00 86.06 89 LYS A C 1
ATOM 725 O O . LYS A 1 89 ? -9.846 -2.017 -9.131 1.00 86.06 89 LYS A O 1
ATOM 730 N N . PHE A 1 90 ? -11.966 -1.578 -8.534 1.00 84.06 90 PHE A N 1
ATOM 731 C CA . PHE A 1 90 ? -11.867 -0.117 -8.573 1.00 84.06 90 PHE A CA 1
ATOM 732 C C . PHE A 1 90 ? -11.580 0.517 -7.205 1.00 84.06 90 PHE A C 1
ATOM 734 O O . PHE A 1 90 ? -11.443 1.735 -7.114 1.00 84.06 90 PHE A O 1
ATOM 741 N N . VAL A 1 91 ? -11.482 -0.283 -6.139 1.00 85.12 91 VAL A N 1
ATOM 742 C CA . VAL A 1 91 ? -11.183 0.213 -4.795 1.00 85.12 91 VAL A CA 1
ATOM 743 C C . VAL A 1 91 ? -9.674 0.211 -4.595 1.00 85.12 91 VAL A C 1
ATOM 745 O O . VAL A 1 91 ? -9.024 -0.832 -4.602 1.00 85.12 91 VAL A O 1
ATOM 748 N N . TYR A 1 92 ? -9.111 1.400 -4.396 1.00 85.06 92 TYR A N 1
ATOM 749 C CA . TYR A 1 92 ? -7.690 1.571 -4.131 1.00 85.06 92 TYR A CA 1
ATOM 750 C C . TYR A 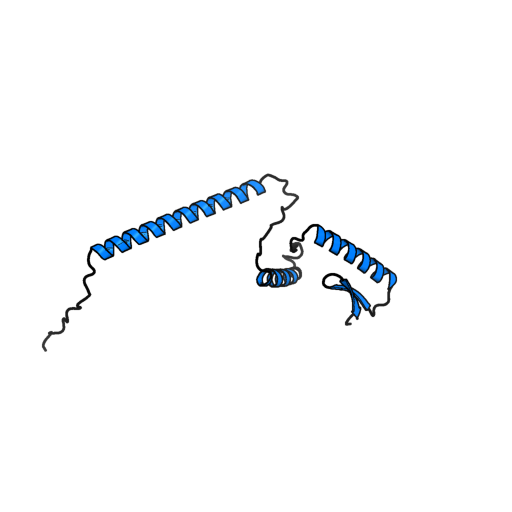1 92 ? -7.464 1.861 -2.651 1.00 85.06 92 TYR A C 1
ATOM 752 O O . TYR A 1 92 ? -7.945 2.863 -2.127 1.00 85.06 92 TYR A O 1
ATOM 760 N N . VAL A 1 93 ? -6.706 0.993 -1.984 1.00 88.62 93 VAL A N 1
ATOM 761 C CA . VAL A 1 93 ? -6.308 1.187 -0.587 1.00 88.62 93 VAL A CA 1
ATOM 762 C C . VAL A 1 93 ? -4.796 1.276 -0.521 1.00 88.62 93 VAL A C 1
ATOM 764 O O . VAL A 1 93 ? -4.078 0.422 -1.040 1.00 88.62 93 VAL A O 1
ATOM 767 N N . SER A 1 94 ? -4.300 2.343 0.092 1.00 84.06 94 SER A N 1
ATOM 768 C CA . SER A 1 94 ? -2.873 2.583 0.277 1.00 84.06 94 SER A CA 1
ATOM 769 C C . SER A 1 94 ? -2.600 3.160 1.652 1.00 84.06 94 SER A C 1
ATOM 771 O O . SER A 1 94 ? -3.458 3.858 2.192 1.00 84.06 94 SER A O 1
ATOM 773 N N . PRO A 1 95 ? -1.417 2.878 2.222 1.00 86.94 95 PRO A N 1
ATOM 774 C CA . PRO A 1 95 ? -0.975 3.594 3.403 1.00 86.94 95 PRO A CA 1
ATOM 775 C C . PRO A 1 95 ? -0.833 5.076 3.062 1.00 86.94 95 PRO A C 1
ATOM 777 O O . PRO A 1 95 ? -0.365 5.425 1.973 1.00 86.94 95 PRO A O 1
ATOM 780 N N . ASP A 1 96 ? -1.209 5.933 4.003 1.00 85.75 96 ASP A N 1
ATOM 781 C CA . ASP A 1 96 ? -0.838 7.335 3.920 1.00 85.75 96 ASP A CA 1
ATOM 782 C C . ASP A 1 96 ? 0.658 7.451 4.225 1.00 85.75 96 ASP A C 1
ATOM 784 O O . ASP A 1 96 ? 1.130 7.018 5.278 1.00 85.75 96 ASP A O 1
ATOM 788 N N . LEU A 1 97 ? 1.411 7.936 3.242 1.00 86.81 97 LEU A N 1
ATOM 789 C CA . LEU A 1 97 ? 2.859 8.093 3.315 1.00 86.81 97 LEU A CA 1
ATOM 790 C C . LEU A 1 97 ? 3.184 9.566 3.501 1.00 86.81 97 LEU A C 1
ATOM 792 O O . LEU A 1 97 ? 2.571 10.429 2.868 1.00 86.81 97 LEU A O 1
ATOM 796 N N . THR A 1 98 ? 4.214 9.851 4.288 1.00 88.88 98 THR A N 1
ATOM 797 C CA . THR A 1 98 ? 4.749 11.207 4.403 1.00 88.88 98 THR A CA 1
ATOM 798 C C . THR A 1 98 ? 5.308 11.681 3.060 1.00 88.88 98 THR A C 1
ATOM 800 O O . THR A 1 98 ? 5.638 10.895 2.166 1.00 88.88 98 THR A O 1
ATOM 803 N N . GLU A 1 99 ? 5.439 12.994 2.884 1.00 87.81 99 GLU A N 1
ATOM 804 C CA . GLU A 1 99 ? 5.956 13.552 1.633 1.00 87.81 99 GLU A CA 1
ATOM 805 C C . GLU A 1 99 ? 7.389 13.092 1.322 1.00 87.81 99 GLU A C 1
ATOM 807 O O . GLU A 1 99 ? 7.687 12.741 0.179 1.00 87.81 99 GLU A O 1
ATOM 812 N N . ALA A 1 100 ? 8.241 12.989 2.345 1.00 90.19 100 ALA A N 1
ATOM 813 C CA . ALA A 1 100 ? 9.600 12.473 2.211 1.00 90.19 100 ALA A CA 1
ATOM 814 C C . ALA A 1 100 ? 9.619 11.014 1.718 1.00 90.19 100 ALA A C 1
ATOM 816 O O . ALA A 1 100 ? 10.368 10.672 0.800 1.00 90.19 100 ALA A O 1
ATOM 817 N N . GLU A 1 101 ? 8.754 10.157 2.271 1.00 90.50 101 GLU A N 1
ATOM 818 C CA . GLU A 1 101 ? 8.616 8.762 1.837 1.00 90.50 101 GLU A CA 1
ATOM 819 C C . GLU A 1 101 ? 8.100 8.662 0.400 1.00 90.50 101 GLU A C 1
ATOM 821 O O . GLU A 1 101 ? 8.618 7.868 -0.388 1.00 90.50 101 GLU A O 1
ATOM 826 N N . ARG A 1 102 ? 7.124 9.499 0.018 1.00 91.06 102 ARG A N 1
ATOM 827 C CA . ARG A 1 102 ? 6.621 9.559 -1.364 1.00 91.06 102 ARG A CA 1
ATOM 828 C C . ARG A 1 102 ? 7.725 9.940 -2.347 1.00 91.06 102 ARG A C 1
ATOM 830 O O . ARG A 1 102 ? 7.862 9.298 -3.389 1.00 91.06 102 ARG A O 1
ATOM 837 N N . GLN A 1 103 ? 8.530 10.947 -2.013 1.00 93.56 103 GLN A N 1
ATOM 838 C CA . GLN A 1 103 ? 9.657 11.378 -2.841 1.00 93.56 103 GLN A CA 1
ATOM 839 C C . GLN A 1 103 ? 10.730 10.290 -2.960 1.00 93.56 103 GLN A C 1
ATOM 841 O O . GLN A 1 103 ? 11.224 10.030 -4.060 1.00 93.56 103 GLN A O 1
ATOM 846 N N . LEU A 1 104 ? 11.069 9.617 -1.856 1.00 94.00 104 LEU A N 1
ATOM 847 C CA . LEU A 1 104 ? 12.002 8.490 -1.869 1.00 94.00 104 LEU A CA 1
ATOM 848 C C . LEU A 1 104 ? 11.483 7.354 -2.758 1.00 94.00 104 LEU A C 1
ATOM 850 O O . LEU A 1 104 ? 12.202 6.866 -3.630 1.00 94.00 104 LEU A O 1
ATOM 854 N N . TYR A 1 105 ? 10.218 6.969 -2.588 1.00 92.94 105 TYR A N 1
ATOM 855 C CA . TYR A 1 105 ? 9.596 5.920 -3.390 1.00 92.94 105 TYR A CA 1
ATOM 856 C C . TYR A 1 105 ? 9.574 6.275 -4.880 1.00 92.94 105 TYR A C 1
ATOM 858 O O . TYR A 1 105 ? 9.830 5.420 -5.729 1.00 92.94 105 TYR A O 1
ATOM 866 N N . TYR A 1 106 ? 9.321 7.543 -5.214 1.00 94.44 106 TYR A N 1
ATOM 867 C CA . TYR A 1 106 ? 9.378 8.026 -6.589 1.00 94.44 106 TYR A CA 1
ATOM 868 C C . TYR A 1 106 ? 10.778 7.860 -7.198 1.00 94.44 106 TYR A C 1
ATOM 870 O O . TYR A 1 106 ? 10.897 7.304 -8.292 1.00 94.44 106 TYR A O 1
ATOM 878 N N . LYS A 1 107 ? 11.835 8.241 -6.468 1.00 96.12 107 LYS A N 1
ATOM 879 C CA . LYS A 1 107 ? 13.232 8.053 -6.900 1.00 96.12 107 LYS A CA 1
ATOM 880 C C . LYS A 1 107 ? 13.566 6.575 -7.123 1.00 96.12 107 LYS A C 1
ATOM 882 O O . LYS A 1 107 ? 14.037 6.213 -8.199 1.00 96.12 107 LYS A O 1
ATOM 887 N N . LEU A 1 108 ? 13.224 5.706 -6.168 1.00 95.69 108 LEU A N 1
ATOM 888 C CA . LEU A 1 108 ? 13.425 4.254 -6.290 1.00 95.69 108 LEU A CA 1
ATOM 889 C C . LEU A 1 108 ? 12.653 3.663 -7.479 1.00 95.69 108 LEU A C 1
ATOM 891 O O . LEU A 1 108 ? 13.131 2.756 -8.161 1.00 95.69 108 LEU A O 1
ATOM 895 N N . ARG A 1 109 ? 11.450 4.178 -7.764 1.00 95.44 109 ARG A N 1
ATOM 896 C CA . ARG A 1 109 ? 10.645 3.758 -8.918 1.00 95.44 109 ARG A CA 1
ATOM 897 C C . ARG A 1 109 ? 11.294 4.152 -10.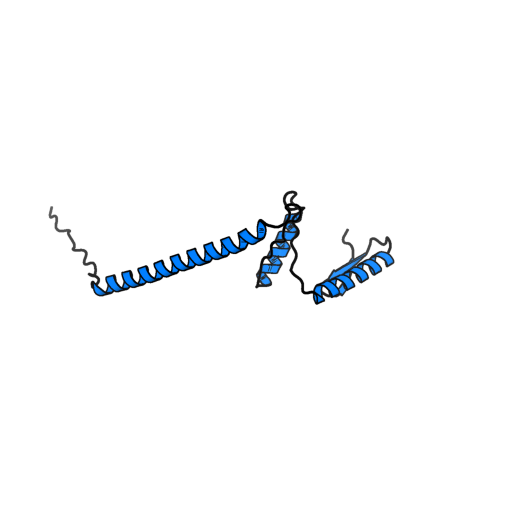240 1.00 95.44 109 ARG A C 1
ATOM 899 O O . ARG A 1 109 ? 11.282 3.338 -11.164 1.00 95.44 109 ARG A O 1
ATOM 906 N N . GLN A 1 110 ? 11.838 5.363 -10.334 1.00 95.94 110 GLN A N 1
ATOM 907 C CA . GLN A 1 110 ? 12.576 5.813 -11.513 1.00 95.94 110 GLN A CA 1
ATOM 908 C C . GLN A 1 110 ? 13.823 4.958 -11.743 1.00 95.94 110 GLN A C 1
ATOM 910 O O . GLN A 1 110 ? 14.009 4.449 -12.845 1.00 95.94 110 GLN A O 1
ATOM 915 N N . GLU A 1 111 ? 14.616 4.723 -10.697 1.00 96.06 111 GLU A N 1
ATOM 916 C CA . GLU A 1 111 ? 15.821 3.892 -10.764 1.00 96.06 111 GLU A CA 1
ATOM 917 C C . GLU A 1 111 ? 15.501 2.455 -11.195 1.00 96.06 111 GLU A C 1
ATOM 919 O O . GLU A 1 111 ? 16.076 1.946 -12.155 1.00 96.06 111 GLU A O 1
ATOM 924 N N . ARG A 1 112 ? 14.498 1.827 -10.569 1.00 95.69 112 ARG A N 1
ATOM 925 C CA . ARG A 1 112 ? 14.000 0.503 -10.969 1.00 95.69 112 ARG A CA 1
ATOM 926 C C . ARG A 1 112 ? 13.586 0.467 -12.440 1.00 95.69 112 ARG A C 1
ATOM 928 O O . ARG A 1 112 ? 13.871 -0.507 -13.129 1.00 95.69 112 ARG A O 1
ATOM 935 N N . ASN A 1 113 ? 12.861 1.481 -12.912 1.00 94.50 113 ASN A N 1
ATOM 936 C CA . ASN A 1 113 ? 12.424 1.544 -14.306 1.00 94.50 113 ASN A CA 1
ATOM 937 C C . ASN A 1 113 ? 13.615 1.677 -15.260 1.00 94.50 113 ASN A C 1
ATOM 939 O O . ASN A 1 113 ? 13.630 0.995 -16.279 1.00 94.50 113 ASN A O 1
ATOM 943 N N . ARG A 1 114 ? 14.611 2.498 -14.905 1.00 95.00 114 ARG A N 1
ATOM 944 C CA . ARG A 1 114 ? 15.852 2.656 -15.669 1.00 95.00 114 ARG A CA 1
ATOM 945 C C . ARG A 1 114 ? 16.602 1.328 -15.782 1.00 95.00 114 ARG A C 1
ATOM 947 O O . ARG A 1 114 ? 16.860 0.874 -16.887 1.00 95.00 114 ARG A O 1
ATOM 954 N N . LEU A 1 115 ? 16.839 0.659 -14.652 1.00 92.75 115 LEU A N 1
ATOM 955 C CA . LEU A 1 115 ? 17.533 -0.632 -14.603 1.00 92.75 115 LEU A CA 1
ATOM 956 C C . LEU A 1 115 ? 16.782 -1.738 -15.357 1.00 92.75 115 LEU A C 1
ATOM 958 O O . LEU A 1 115 ? 17.400 -2.558 -16.024 1.00 92.75 115 LEU A O 1
ATOM 962 N N . ASN A 1 116 ? 15.447 -1.767 -15.285 1.00 91.12 116 ASN A N 1
ATOM 963 C CA . ASN A 1 116 ? 14.650 -2.720 -16.064 1.00 91.12 116 ASN A CA 1
ATOM 964 C C . ASN A 1 116 ? 14.662 -2.415 -17.569 1.00 91.12 116 ASN A C 1
ATOM 966 O O . ASN A 1 116 ? 14.560 -3.346 -18.358 1.00 91.12 116 ASN A O 1
ATOM 970 N N . ALA A 1 117 ? 14.777 -1.146 -17.972 1.00 90.44 117 ALA A N 1
ATOM 971 C CA . ALA A 1 117 ? 14.935 -0.783 -19.377 1.00 90.44 117 ALA A CA 1
ATOM 972 C C . ALA A 1 117 ? 16.330 -1.167 -19.904 1.00 90.44 117 ALA A C 1
ATOM 974 O O . ALA A 1 117 ? 16.432 -1.709 -21.000 1.00 90.44 117 ALA A O 1
ATOM 975 N N . GLU A 1 118 ? 17.381 -0.952 -19.103 1.00 89.94 118 GLU A N 1
ATOM 976 C CA . GLU A 1 118 ? 18.765 -1.349 -19.415 1.00 89.94 118 GLU A CA 1
ATOM 977 C C . GLU A 1 118 ? 18.928 -2.874 -19.525 1.00 89.94 118 GLU A C 1
ATOM 979 O O . GLU A 1 118 ? 19.670 -3.353 -20.377 1.00 89.94 118 GLU A O 1
ATOM 984 N N . LEU A 1 119 ? 18.215 -3.646 -18.695 1.00 86.69 119 LEU A N 1
ATOM 985 C CA . LEU A 1 119 ? 18.259 -5.113 -18.724 1.00 86.69 119 LEU A CA 1
ATOM 986 C C . LEU A 1 119 ? 17.664 -5.707 -20.021 1.00 86.69 119 LEU A C 1
ATOM 988 O O . LEU A 1 119 ? 17.953 -6.851 -20.369 1.00 86.69 119 LEU A O 1
ATOM 992 N N . GLY A 1 120 ? 16.844 -4.943 -20.751 1.00 77.06 120 GLY A N 1
ATOM 993 C CA . GLY A 1 120 ? 16.239 -5.378 -22.008 1.00 77.06 120 GLY A CA 1
ATOM 994 C C . GLY A 1 120 ? 15.282 -6.568 -21.851 1.00 77.06 120 GLY A C 1
ATOM 995 O O . GLY A 1 120 ? 14.603 -6.721 -20.836 1.00 77.06 120 GLY A O 1
ATOM 996 N N . ALA A 1 121 ? 15.197 -7.415 -22.881 1.00 73.81 121 ALA A N 1
ATOM 997 C CA . ALA A 1 121 ? 14.298 -8.574 -22.922 1.00 73.81 121 ALA A CA 1
ATOM 998 C C . ALA A 1 121 ? 14.830 -9.811 -22.170 1.00 73.81 121 ALA A C 1
ATOM 1000 O O . ALA A 1 121 ? 14.274 -10.896 -22.332 1.00 73.81 121 ALA A O 1
ATOM 1001 N N . ASP A 1 122 ? 15.896 -9.691 -21.373 1.00 68.62 122 ASP A N 1
ATOM 1002 C CA . ASP A 1 122 ? 16.438 -10.824 -20.622 1.00 68.62 122 ASP A CA 1
ATOM 1003 C C . ASP A 1 122 ? 15.468 -11.224 -19.492 1.00 68.62 122 ASP A C 1
ATOM 1005 O O . ASP A 1 122 ? 15.416 -10.632 -18.412 1.00 68.62 122 ASP A O 1
ATOM 1009 N N . LEU A 1 123 ? 14.631 -12.226 -19.778 1.00 70.06 123 LEU A N 1
ATOM 1010 C CA . LEU A 1 123 ? 13.490 -12.645 -18.952 1.00 70.06 123 LEU A CA 1
ATOM 1011 C C . LEU A 1 123 ? 13.894 -13.296 -17.621 1.00 70.06 123 LEU A C 1
ATOM 1013 O O . LEU A 1 123 ? 13.030 -13.550 -16.776 1.00 70.06 123 LEU A O 1
ATOM 1017 N N . SER A 1 124 ? 15.184 -13.571 -17.432 1.00 85.06 124 SER A N 1
ATOM 1018 C CA . SER A 1 124 ? 15.716 -14.319 -16.292 1.00 85.06 124 SER A CA 1
ATOM 1019 C C . SER A 1 124 ? 15.632 -13.533 -14.981 1.00 85.06 124 SER A C 1
ATOM 1021 O O . SER A 1 124 ? 15.470 -14.118 -13.903 1.00 85.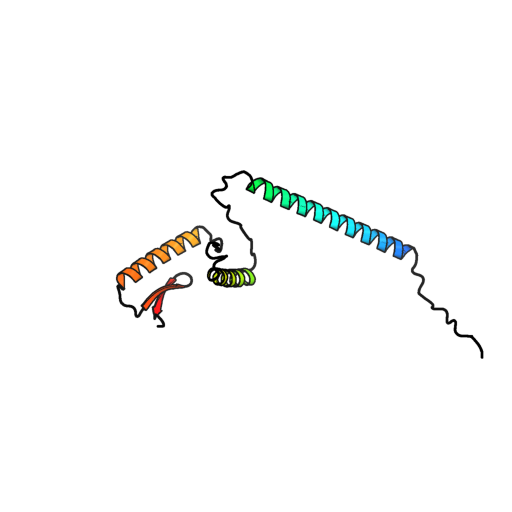06 124 SER A O 1
ATOM 1023 N N . PHE A 1 125 ? 15.721 -12.201 -15.052 1.00 88.62 125 PHE A N 1
ATOM 1024 C CA . PHE A 1 125 ? 15.754 -11.333 -13.879 1.00 88.62 125 PHE A CA 1
ATOM 1025 C C . PHE A 1 125 ? 14.889 -10.083 -14.052 1.00 88.62 125 PHE A C 1
ATOM 1027 O O . PHE A 1 125 ? 14.576 -9.655 -15.154 1.00 88.62 125 PHE A O 1
ATOM 1034 N N . ARG A 1 126 ? 14.500 -9.479 -12.928 1.00 90.56 126 ARG A N 1
ATOM 1035 C CA . ARG A 1 126 ? 13.827 -8.175 -12.868 1.00 90.56 126 ARG A CA 1
ATOM 1036 C C . ARG A 1 126 ? 14.276 -7.406 -11.639 1.00 90.56 126 ARG A C 1
ATOM 1038 O O . ARG A 1 126 ? 14.465 -7.995 -10.576 1.00 90.56 126 ARG A O 1
ATOM 1045 N N . TYR A 1 127 ? 14.366 -6.092 -11.748 1.00 92.56 127 TYR A N 1
ATOM 1046 C CA . TYR A 1 127 ? 14.550 -5.220 -10.597 1.00 92.56 127 TYR A CA 1
ATOM 1047 C C . TYR A 1 127 ? 13.202 -4.897 -9.949 1.00 92.56 127 TYR A C 1
ATOM 1049 O O . TYR A 1 127 ? 12.210 -4.584 -10.619 1.00 92.56 127 TYR A O 1
ATOM 1057 N N . GLY A 1 128 ? 13.161 -4.974 -8.623 1.00 92.31 128 GLY A N 1
ATOM 1058 C CA . GLY A 1 128 ? 12.014 -4.612 -7.794 1.00 92.31 128 GLY A CA 1
ATOM 1059 C C . GLY A 1 128 ? 12.450 -3.765 -6.602 1.00 92.31 128 GLY A C 1
ATOM 1060 O O . GLY A 1 128 ? 13.626 -3.726 -6.259 1.00 92.31 128 GLY A O 1
ATOM 1061 N N . ILE A 1 129 ? 11.498 -3.084 -5.969 1.00 92.69 129 ILE A N 1
ATOM 1062 C CA . ILE A 1 129 ? 11.756 -2.294 -4.759 1.00 92.69 129 ILE A CA 1
ATOM 1063 C C . ILE A 1 129 ? 11.449 -3.179 -3.554 1.00 92.69 129 ILE A C 1
ATOM 1065 O O . ILE A 1 129 ? 10.357 -3.750 -3.480 1.00 92.69 129 ILE A O 1
ATOM 1069 N N . ARG A 1 130 ? 12.394 -3.296 -2.619 1.00 89.25 130 ARG A N 1
ATOM 1070 C CA . ARG A 1 130 ? 12.198 -4.005 -1.351 1.00 89.25 130 ARG A CA 1
ATOM 1071 C C . ARG A 1 130 ? 12.768 -3.161 -0.219 1.00 89.25 130 ARG A C 1
ATOM 1073 O O . ARG A 1 130 ? 13.965 -2.895 -0.181 1.00 89.25 130 ARG A O 1
ATOM 1080 N N . GLY A 1 131 ? 11.894 -2.717 0.683 1.00 87.38 131 GLY A N 1
ATOM 1081 C CA . GLY A 1 131 ? 12.256 -1.687 1.656 1.00 87.38 131 GLY A CA 1
ATOM 1082 C C . GLY A 1 131 ? 12.686 -0.406 0.940 1.00 87.38 131 GLY A C 1
ATOM 1083 O O . GLY A 1 131 ? 11.980 0.068 0.052 1.00 87.38 131 GLY A O 1
ATOM 1084 N N . ASN A 1 132 ? 13.873 0.097 1.281 1.00 90.56 132 ASN A N 1
ATOM 1085 C CA . ASN A 1 132 ? 14.397 1.372 0.780 1.00 90.56 132 ASN A CA 1
ATOM 1086 C C . ASN A 1 132 ? 15.438 1.210 -0.339 1.00 90.56 132 ASN A C 1
ATOM 1088 O O . ASN A 1 132 ? 16.261 2.098 -0.543 1.00 90.56 132 ASN A O 1
ATOM 1092 N N . GLN A 1 133 ? 15.453 0.066 -1.031 1.00 94.00 133 GLN A N 1
ATOM 1093 C CA . GLN A 1 133 ? 16.457 -0.240 -2.052 1.00 94.00 133 GLN A CA 1
ATOM 1094 C C . GLN A 1 133 ? 15.846 -0.949 -3.264 1.00 94.00 133 GLN A C 1
ATOM 1096 O O . GLN A 1 133 ? 14.851 -1.677 -3.158 1.00 94.00 133 GLN A O 1
ATOM 1101 N N . VAL A 1 134 ? 16.478 -0.755 -4.424 1.00 94.00 134 VAL A N 1
ATOM 1102 C CA . VAL A 1 134 ? 16.196 -1.517 -5.641 1.00 94.00 134 VAL A CA 1
ATOM 1103 C C . VAL A 1 134 ? 17.067 -2.772 -5.644 1.00 94.00 134 VAL A C 1
ATOM 1105 O O . VAL A 1 134 ? 18.287 -2.695 -5.556 1.00 94.00 134 VAL A O 1
ATOM 1108 N N . GLN A 1 135 ? 16.441 -3.942 -5.732 1.00 94.75 135 GLN A N 1
ATOM 1109 C CA . GLN A 1 135 ? 17.123 -5.237 -5.714 1.00 94.75 135 GLN A CA 1
ATOM 1110 C C . GLN A 1 135 ? 16.802 -6.032 -6.980 1.00 94.75 135 GLN A C 1
ATOM 1112 O O . GLN A 1 135 ? 15.712 -5.912 -7.547 1.00 94.75 135 GLN A O 1
ATOM 1117 N N . LYS A 1 136 ? 17.760 -6.851 -7.424 1.00 92.62 136 LYS A N 1
ATOM 1118 C CA . LYS A 1 136 ? 17.602 -7.766 -8.560 1.00 92.62 136 LYS A CA 1
ATOM 1119 C C . LYS A 1 136 ? 16.988 -9.078 -8.075 1.00 92.62 136 LYS A C 1
ATOM 1121 O O . LYS A 1 136 ? 17.503 -9.706 -7.156 1.00 92.62 136 LYS A O 1
ATOM 1126 N N . PHE A 1 137 ? 15.910 -9.506 -8.717 1.00 90.44 137 PHE A N 1
ATOM 1127 C CA . PHE A 1 137 ? 15.205 -10.751 -8.427 1.00 90.44 137 PHE A CA 1
ATOM 1128 C C . PHE A 1 137 ? 15.265 -11.675 -9.632 1.00 90.44 137 PHE A C 1
ATOM 1130 O O . PHE A 1 137 ? 15.123 -11.219 -10.767 1.00 90.44 137 PHE A O 1
ATOM 1137 N N . ARG A 1 138 ? 15.422 -12.977 -9.393 1.00 88.25 138 ARG A N 1
ATOM 1138 C CA . ARG A 1 138 ? 15.221 -13.991 -10.430 1.00 88.25 138 ARG A CA 1
ATOM 1139 C C . ARG A 1 138 ? 13.722 -14.162 -10.664 1.00 88.25 138 ARG A C 1
ATOM 1141 O O . ARG A 1 138 ? 12.956 -14.229 -9.702 1.00 88.25 138 ARG A O 1
ATOM 1148 N N . LYS A 1 139 ? 13.296 -14.201 -11.924 1.00 80.06 139 LYS A N 1
ATOM 1149 C CA . LYS A 1 139 ? 11.908 -14.520 -12.263 1.00 80.06 139 LYS A CA 1
ATOM 1150 C C . LYS A 1 139 ? 11.723 -16.018 -11.996 1.00 80.06 139 LYS A C 1
ATOM 1152 O O . LYS A 1 139 ? 12.414 -16.833 -12.598 1.00 80.06 139 LYS A O 1
ATOM 1157 N N . LEU A 1 140 ? 10.880 -16.370 -11.027 1.00 72.19 140 LEU A N 1
ATOM 1158 C CA . LEU A 1 140 ? 10.415 -17.748 -10.877 1.00 72.19 140 LEU A CA 1
ATOM 1159 C C . LEU A 1 140 ? 9.393 -17.959 -11.998 1.00 72.19 140 LEU A C 1
ATOM 1161 O O . LEU A 1 140 ? 8.363 -17.281 -12.005 1.00 72.19 140 LEU A O 1
ATOM 1165 N N . CYS A 1 141 ? 9.772 -18.764 -12.989 1.00 56.91 141 CYS A N 1
ATOM 1166 C CA . CYS A 1 141 ? 8.860 -19.282 -14.004 1.00 56.91 141 CYS A CA 1
ATOM 1167 C C . CYS A 1 141 ? 7.931 -20.320 -13.377 1.00 56.91 141 CYS A C 1
ATOM 1169 O O . CYS A 1 141 ? 8.423 -21.074 -12.505 1.00 56.91 141 CYS A O 1
#

Organism: Helobdella robusta (NCBI:txid6412)

Secondary structure (DSSP, 8-state):
---------------HHHHHHHHHHHHHHHHHHHHHHHHHHHHHHHHHHTTTTS-TTSPPPPP-----HHHHHHHHHHHHHHTTSGGGTT--------HHHHHHHHHHHHHHHHHHHHTTT-TTEEEEEETTEEEEEE---

Sequence (141 aa):
MDLDFLKEENWPRMDNTAVKQLEARDEKKFLKIERLKTDLESAKKHTQEDLDQKNPTKLVPLLVGLSDAAIRNPVLLATKKLIDFDKFKFVYVSPDLTEAERQLYYKLRQERNRLNAELGADLSFRYGIRGNQVQKFRKLC

Foldseek 3Di:
DDPPPPDPPPDPDDDPVVVVVVVVVVVVVVVVVVVVVVVVVVVVVVVVVVQPPDDPVDDDDDDDDDPDPVVVVVVVVVLVVVCVDPVCVPPDDDDDDDPVVVVLVVVQVVVQVVVQVVVPPPQQWGWDDDPSHIDIDGDDD

pLDDT: mean 77.1, std 15.73, range [42.69, 96.12]

Radius of gyration: 31.58 Å; chains: 1; bounding box: 68×58×81 Å